Protein AF-A0A4W5KIM9-F1 (afdb_monomer_lite)

pLDDT: mean 91.87, std 4.57, range [69.06, 97.0]

Structure (mmCIF, N/CA/C/O backbone):
data_AF-A0A4W5KIM9-F1
#
_entry.id   AF-A0A4W5KIM9-F1
#
loop_
_atom_site.group_PDB
_atom_site.id
_atom_site.type_symbol
_atom_site.label_atom_id
_atom_site.label_alt_id
_atom_site.label_comp_id
_atom_site.label_asym_id
_atom_site.label_entity_id
_atom_site.label_seq_id
_atom_site.pdbx_PDB_ins_code
_atom_site.Cartn_x
_atom_site.Cartn_y
_atom_site.Cartn_z
_atom_site.occupancy
_atom_site.B_iso_or_equiv
_atom_site.auth_seq_id
_atom_site.auth_comp_id
_atom_site.auth_asym_id
_atom_site.auth_atom_id
_atom_site.pdbx_PDB_model_num
ATOM 1 N N . MET A 1 1 ? -14.658 0.986 12.873 1.00 90.44 1 MET A N 1
ATOM 2 C CA . MET A 1 1 ? -14.468 2.381 12.448 1.00 90.44 1 MET A CA 1
ATOM 3 C C . MET A 1 1 ? -13.044 2.777 12.763 1.00 90.44 1 MET A C 1
ATOM 5 O O . MET A 1 1 ? -12.528 2.376 13.801 1.00 90.44 1 MET A O 1
ATOM 9 N N . PHE A 1 2 ? -12.437 3.522 11.852 1.00 94.19 2 PHE A N 1
ATOM 10 C CA . PHE A 1 2 ? -11.139 4.162 12.004 1.00 94.19 2 PHE A CA 1
ATOM 11 C C . PHE A 1 2 ? -11.433 5.642 12.257 1.00 94.19 2 PHE A C 1
ATOM 13 O O . PHE A 1 2 ? -11.840 6.353 11.340 1.00 94.19 2 PHE A O 1
ATOM 20 N N . LYS A 1 3 ? -11.369 6.063 13.524 1.00 92.31 3 LYS A N 1
ATOM 21 C CA . LYS A 1 3 ? -11.966 7.300 14.043 1.00 92.31 3 LYS A CA 1
ATOM 22 C C . LYS A 1 3 ? -13.452 7.386 13.659 1.00 92.31 3 LYS A C 1
ATOM 24 O O . LYS A 1 3 ? -14.233 6.531 14.082 1.00 92.31 3 LYS A O 1
ATOM 29 N N . ASP A 1 4 ? -13.816 8.338 12.804 1.00 90.81 4 ASP A N 1
ATOM 30 C CA . ASP A 1 4 ? -15.190 8.588 12.353 1.00 90.81 4 ASP A CA 1
ATOM 31 C C . ASP A 1 4 ? -15.518 7.899 11.016 1.00 90.81 4 ASP A C 1
ATOM 33 O O . ASP A 1 4 ? -16.652 7.941 10.541 1.00 90.81 4 ASP A O 1
ATOM 37 N N . GLN A 1 5 ? -14.548 7.204 10.411 1.00 94.31 5 GLN A N 1
ATOM 38 C CA . GLN A 1 5 ? -14.732 6.532 9.129 1.00 94.31 5 GLN A CA 1
ATOM 39 C C . GLN A 1 5 ? -15.106 5.059 9.303 1.00 94.31 5 GLN A C 1
ATOM 41 O O . GLN A 1 5 ? -14.460 4.285 10.020 1.00 94.31 5 GLN A O 1
ATOM 46 N N . LYS A 1 6 ? -16.167 4.640 8.609 1.00 94.31 6 LYS A N 1
ATOM 47 C CA . LYS A 1 6 ? -16.538 3.223 8.497 1.00 94.31 6 LYS A CA 1
ATOM 48 C C . LYS A 1 6 ? -15.494 2.484 7.657 1.00 94.31 6 LYS A C 1
ATOM 50 O O . LYS A 1 6 ? -14.909 3.072 6.761 1.00 94.31 6 LYS A O 1
ATOM 55 N N . CYS A 1 7 ? -15.276 1.203 7.947 1.00 95.25 7 CYS A N 1
ATOM 56 C CA . CYS A 1 7 ? -14.516 0.303 7.077 1.00 95.25 7 CYS A CA 1
ATOM 57 C C . CYS A 1 7 ? -15.475 -0.630 6.335 1.00 95.25 7 CYS A C 1
ATOM 59 O O . CYS A 1 7 ? -16.557 -0.931 6.845 1.00 95.25 7 CYS A O 1
ATOM 61 N N . THR A 1 8 ? -15.078 -1.112 5.158 1.00 97.00 8 THR A N 1
ATOM 62 C CA . THR A 1 8 ? -15.859 -2.113 4.422 1.00 97.00 8 THR A CA 1
ATOM 63 C C . THR A 1 8 ? -15.736 -3.455 5.137 1.00 97.00 8 THR A C 1
ATOM 65 O O . THR A 1 8 ? -14.664 -4.063 5.131 1.00 97.00 8 THR A O 1
ATOM 68 N N . TYR A 1 9 ? -16.811 -3.909 5.781 1.00 95.31 9 TYR A N 1
ATOM 69 C CA . TYR A 1 9 ? -16.853 -5.219 6.432 1.00 95.31 9 TYR A CA 1
ATOM 70 C C . TYR A 1 9 ? -16.571 -6.337 5.425 1.00 95.31 9 TYR A C 1
ATOM 72 O O . TYR A 1 9 ? -17.097 -6.316 4.315 1.00 95.31 9 TYR A O 1
ATOM 80 N N . HIS A 1 10 ? -15.762 -7.316 5.829 1.00 96.06 10 HIS A N 1
ATOM 81 C CA . HIS A 1 10 ? -15.475 -8.488 5.012 1.00 96.06 10 HIS A CA 1
ATOM 82 C C . HIS A 1 10 ? -16.055 -9.755 5.639 1.00 96.06 10 HIS A C 1
ATOM 84 O O . HIS A 1 10 ? -16.920 -10.400 5.055 1.00 96.06 10 HIS A O 1
ATOM 90 N N . ARG A 1 11 ? -15.567 -10.152 6.820 1.00 96.25 11 ARG A N 1
ATOM 91 C CA . ARG A 1 11 ? -16.042 -11.354 7.524 1.00 96.25 11 ARG A CA 1
AT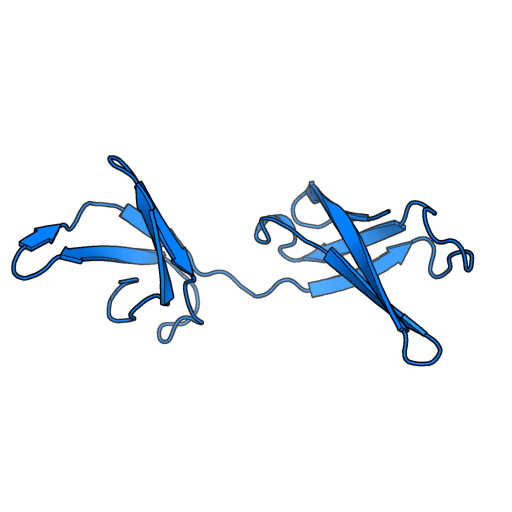OM 92 C C . ARG A 1 11 ? -15.689 -11.303 9.015 1.00 96.25 11 ARG A C 1
ATOM 94 O O . ARG A 1 11 ? -14.805 -10.547 9.420 1.00 96.25 11 ARG A O 1
ATOM 101 N N . ARG A 1 12 ? -16.351 -12.135 9.819 1.00 94.62 12 ARG A N 1
ATOM 102 C CA . ARG A 1 12 ? -16.138 -12.272 11.267 1.00 94.62 12 ARG A CA 1
ATOM 103 C C . ARG A 1 12 ? -15.932 -13.740 11.638 1.00 94.62 12 ARG A C 1
ATOM 105 O O . ARG A 1 12 ? -16.690 -14.591 11.184 1.00 94.62 12 ARG A O 1
ATOM 112 N N . GLY A 1 13 ? -14.958 -14.009 12.501 1.00 94.12 13 GLY A N 1
ATOM 113 C CA . GLY A 1 13 ? -14.809 -15.266 13.236 1.00 94.12 13 GLY A CA 1
ATOM 114 C C . GLY A 1 13 ? -15.135 -15.090 14.722 1.00 94.12 13 GLY A C 1
ATOM 115 O O . GLY A 1 13 ? -15.410 -13.982 15.178 1.00 94.12 13 GLY A O 1
ATOM 116 N N . GLY A 1 14 ? -15.078 -16.169 15.507 1.00 93.06 14 GLY A N 1
ATOM 117 C CA . GLY A 1 14 ? -15.397 -16.115 16.944 1.00 93.06 14 GLY A CA 1
ATOM 118 C C . GLY A 1 14 ? -14.537 -15.130 17.753 1.00 93.06 14 GLY A C 1
ATOM 119 O O . GLY A 1 14 ? -15.003 -14.602 18.757 1.00 93.06 14 GLY A O 1
ATOM 120 N N . GLN A 1 15 ? -13.312 -14.842 17.296 1.00 90.75 15 GLN A N 1
ATOM 121 C CA . GLN A 1 15 ? -12.345 -13.983 17.998 1.00 90.75 15 GLN A CA 1
ATOM 122 C C . GLN A 1 15 ? -11.789 -12.830 17.150 1.00 90.75 15 GLN A C 1
ATOM 124 O O . GLN A 1 15 ? -10.928 -12.088 17.614 1.00 90.75 15 GLN A O 1
ATOM 129 N N . TRP A 1 16 ? -12.240 -12.665 15.905 1.00 91.44 16 TRP A N 1
ATOM 130 C CA . TRP A 1 16 ? -11.651 -11.686 14.992 1.00 91.44 16 TRP A CA 1
ATOM 131 C C . TRP A 1 16 ? -12.678 -11.127 14.010 1.00 91.44 16 TRP A C 1
ATOM 133 O O . TRP A 1 16 ? -13.675 -11.766 13.675 1.00 91.44 16 TRP A O 1
ATOM 143 N N . ILE A 1 17 ? -12.417 -9.914 13.530 1.00 92.62 17 ILE A N 1
ATOM 144 C CA . ILE A 1 17 ? -13.181 -9.247 12.475 1.00 92.62 17 ILE A CA 1
ATOM 145 C C . ILE A 1 17 ? -12.181 -8.797 11.417 1.00 92.62 17 ILE A C 1
ATOM 147 O O . ILE A 1 17 ? -11.146 -8.225 11.746 1.00 92.62 17 ILE A O 1
ATOM 151 N N . THR A 1 18 ? -12.505 -9.028 10.149 1.00 94.94 18 THR A N 1
ATOM 152 C CA . THR A 1 18 ? -11.755 -8.492 9.014 1.00 94.94 18 THR A CA 1
ATOM 153 C C . THR A 1 18 ? -12.599 -7.431 8.323 1.00 94.94 18 THR A C 1
ATOM 155 O O . THR A 1 18 ? -13.755 -7.675 7.963 1.00 94.94 18 THR A O 1
ATOM 158 N N . CYS A 1 19 ? -12.015 -6.257 8.112 1.00 95.25 19 CYS A N 1
ATOM 159 C CA . CYS A 1 19 ? -12.580 -5.215 7.268 1.00 95.25 19 CYS A CA 1
ATOM 160 C C . CYS A 1 19 ? -11.472 -4.495 6.497 1.00 95.25 19 CYS A C 1
ATOM 162 O O . CYS A 1 19 ? -10.313 -4.519 6.904 1.00 95.25 19 CYS A O 1
ATOM 164 N N . ARG A 1 20 ? -11.837 -3.857 5.384 1.00 95.69 20 ARG A N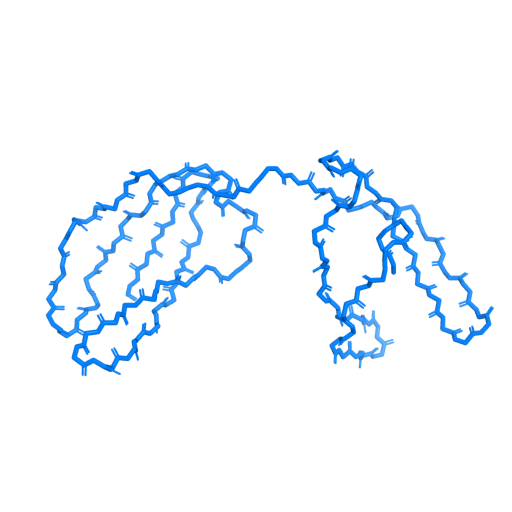 1
ATOM 165 C CA . ARG A 1 20 ? -10.933 -3.037 4.574 1.00 95.69 20 ARG A CA 1
ATOM 166 C C . ARG A 1 20 ? -11.090 -1.569 4.962 1.00 95.69 20 ARG A C 1
ATOM 168 O O . ARG A 1 20 ? -12.202 -1.037 4.884 1.00 95.69 20 ARG A O 1
ATOM 175 N N . SER A 1 21 ? -10.006 -0.937 5.406 1.00 94.94 21 SER A N 1
ATOM 176 C CA . SER A 1 21 ? -9.949 0.511 5.636 1.00 94.94 21 SER A CA 1
ATOM 177 C C . SER A 1 21 ? -10.094 1.280 4.316 1.00 94.94 21 SER A C 1
ATOM 179 O O . SER A 1 21 ? -9.934 0.728 3.228 1.00 94.94 21 SER A O 1
ATOM 181 N N . HIS A 1 22 ? -10.447 2.557 4.419 1.00 95.31 22 HIS A N 1
ATOM 182 C CA . HIS A 1 22 ? -10.494 3.485 3.288 1.00 95.31 22 HIS A CA 1
ATOM 183 C C . HIS A 1 22 ? -9.415 4.553 3.467 1.00 95.31 22 HIS A C 1
ATOM 185 O O . HIS A 1 22 ? -8.792 4.616 4.523 1.00 95.31 22 HIS A O 1
ATOM 191 N N . ALA A 1 23 ? -9.227 5.406 2.459 1.00 94.50 23 ALA A N 1
ATOM 192 C CA . ALA A 1 23 ? -8.379 6.584 2.591 1.00 94.50 23 ALA A CA 1
ATOM 193 C C . ALA A 1 23 ? -8.805 7.431 3.802 1.00 94.50 23 ALA A C 1
ATOM 195 O O . ALA A 1 23 ? -10.002 7.636 4.038 1.00 94.50 23 ALA A O 1
ATOM 196 N N . SER A 1 24 ? -7.826 7.907 4.568 1.00 95.06 24 SER A N 1
ATOM 197 C CA . SER A 1 24 ? -8.061 8.747 5.741 1.00 95.06 24 SER A CA 1
ATOM 198 C C . SER A 1 24 ? -8.550 10.133 5.331 1.00 95.06 24 SER A C 1
ATOM 200 O O . SER A 1 24 ? -7.903 10.815 4.542 1.00 95.06 24 SER A O 1
ATOM 202 N N . LEU A 1 25 ? -9.654 10.590 5.921 1.00 93.25 25 LEU A N 1
ATOM 203 C CA . LEU A 1 25 ? -10.108 11.982 5.800 1.00 93.25 25 LEU A CA 1
ATOM 204 C C . LEU A 1 25 ? -9.287 12.944 6.668 1.00 93.25 25 LEU A C 1
ATOM 206 O O . LEU A 1 25 ? -9.396 14.152 6.507 1.00 93.25 25 LEU A O 1
ATOM 210 N N . GLN A 1 26 ? -8.495 12.414 7.602 1.00 92.00 26 GLN A N 1
ATOM 211 C CA . GLN A 1 26 ? -7.658 13.196 8.515 1.00 92.00 26 GLN A CA 1
ATOM 212 C C . GLN A 1 26 ? -6.210 13.317 8.017 1.00 92.00 26 GLN A C 1
ATOM 214 O O . GLN A 1 26 ? -5.379 13.901 8.705 1.00 92.00 26 GLN A O 1
ATOM 219 N N . GLY A 1 27 ? -5.899 12.741 6.851 1.00 94.31 27 GLY A N 1
ATOM 220 C CA . GLY A 1 27 ? -4.532 12.601 6.362 1.00 94.31 27 GLY A CA 1
ATOM 221 C C . GLY A 1 27 ? -3.739 11.538 7.126 1.00 94.31 27 GLY A C 1
ATOM 222 O O . GLY A 1 27 ? -4.311 10.583 7.666 1.00 94.31 27 GLY A O 1
ATOM 223 N N . TYR A 1 28 ? -2.419 11.704 7.131 1.00 95.94 28 TYR A N 1
ATOM 224 C CA . TYR A 1 28 ? -1.473 10.788 7.762 1.00 95.94 28 TYR A CA 1
ATOM 225 C C . TYR A 1 28 ? -1.482 10.900 9.291 1.00 95.94 28 TYR A C 1
ATOM 227 O O . TYR A 1 28 ? -1.790 11.946 9.863 1.00 95.94 28 TYR A O 1
ATOM 235 N N . GLY A 1 29 ? -1.106 9.810 9.954 1.00 96.19 29 GLY A N 1
ATOM 236 C CA . GLY A 1 29 ? -0.969 9.702 11.397 1.00 96.19 29 GLY A CA 1
ATOM 237 C C . GLY A 1 29 ? -1.931 8.707 12.039 1.00 96.19 29 GLY A C 1
ATOM 238 O O . GLY A 1 29 ? -2.660 7.950 11.393 1.00 96.19 29 GLY A O 1
ATOM 239 N N . ASN A 1 30 ? -1.901 8.703 13.368 1.00 96.19 30 ASN A N 1
ATOM 240 C CA . ASN A 1 30 ? -2.614 7.734 14.185 1.00 96.19 30 ASN A CA 1
ATOM 241 C C . ASN A 1 30 ? -4.099 8.085 14.349 1.00 96.19 30 ASN A C 1
ATOM 243 O O . ASN A 1 30 ? -4.462 9.190 14.753 1.00 96.19 30 ASN A O 1
ATOM 247 N N . VAL A 1 31 ? -4.962 7.092 14.145 1.00 95.00 31 VAL A N 1
ATOM 248 C CA . VAL A 1 31 ? -6.399 7.156 14.418 1.00 95.00 31 VAL A CA 1
ATOM 249 C C . VAL A 1 31 ? -6.815 6.080 15.414 1.00 95.00 31 VAL A C 1
ATOM 251 O O . VAL A 1 31 ? -6.262 4.981 15.436 1.00 95.00 31 VAL A O 1
ATOM 254 N N . SER A 1 32 ? -7.817 6.373 16.240 1.00 94.06 32 SER A N 1
ATOM 255 C CA . SER A 1 32 ? -8.400 5.380 17.144 1.00 94.06 32 SER A CA 1
ATOM 256 C C . SER A 1 32 ? -9.237 4.359 16.374 1.00 94.06 32 SER A C 1
ATOM 258 O O . SER A 1 32 ? -9.899 4.690 15.389 1.00 94.06 32 SER A O 1
ATOM 260 N N . VAL A 1 33 ? -9.251 3.109 16.829 1.00 94.06 33 VAL A N 1
ATOM 261 C CA . VAL A 1 33 ? -10.100 2.061 16.253 1.00 94.06 33 VAL A CA 1
ATOM 262 C C . VAL A 1 33 ? -11.239 1.742 17.212 1.00 94.06 33 VAL A C 1
ATOM 264 O O . VAL A 1 33 ? -11.031 1.439 18.384 1.00 94.06 33 VAL A O 1
ATOM 267 N N . SER A 1 34 ? -12.468 1.778 16.704 1.00 93.00 34 SER A N 1
ATOM 268 C CA . SER A 1 34 ? -13.662 1.417 17.470 1.00 93.00 34 SER A CA 1
ATOM 269 C C . SER A 1 34 ? -14.516 0.406 16.717 1.00 93.00 34 SER A C 1
ATOM 271 O O . SER A 1 34 ? -14.603 0.428 15.488 1.00 93.00 34 SER A O 1
ATOM 273 N N . VAL A 1 35 ? -15.171 -0.496 17.439 1.00 92.38 35 VAL A N 1
ATOM 274 C CA . VAL A 1 35 ? -16.092 -1.484 16.868 1.00 92.38 35 VAL A CA 1
ATOM 275 C C . VAL A 1 35 ? -17.446 -1.296 17.529 1.00 92.38 35 VAL A C 1
ATOM 277 O O . VAL A 1 35 ? -17.538 -1.242 18.748 1.00 92.38 35 VAL A O 1
ATOM 280 N N . THR A 1 36 ? -18.500 -1.168 16.730 1.00 90.94 36 THR A N 1
ATOM 281 C CA . THR A 1 36 ? -19.876 -1.092 17.232 1.00 90.94 36 THR A CA 1
ATOM 282 C C . THR A 1 36 ? -20.656 -2.260 16.645 1.00 90.94 36 THR A C 1
ATOM 284 O O . THR A 1 36 ? -20.617 -2.458 15.431 1.00 90.94 36 THR A O 1
ATOM 287 N N . VAL A 1 37 ? -21.306 -3.044 17.503 1.00 88.69 37 VAL A N 1
ATOM 288 C CA . VAL A 1 37 ? -22.176 -4.169 17.137 1.00 88.69 37 VAL A CA 1
ATOM 289 C C . VAL A 1 37 ? -23.518 -3.916 17.806 1.00 88.69 37 VAL A C 1
ATOM 291 O O . VAL A 1 37 ? -23.596 -3.846 19.032 1.00 88.69 37 VAL A O 1
ATOM 294 N N . ASP A 1 38 ? -24.556 -3.717 17.000 1.00 88.88 38 ASP A N 1
ATOM 295 C CA . ASP A 1 38 ? -25.875 -3.272 17.450 1.00 88.88 38 ASP A CA 1
ATOM 296 C C . ASP A 1 38 ? -25.781 -2.001 18.314 1.00 88.88 38 ASP A C 1
ATOM 298 O O . ASP A 1 38 ? -25.418 -0.933 17.819 1.00 88.88 38 ASP A O 1
ATOM 302 N N . LYS A 1 39 ? -26.077 -2.113 19.614 1.00 89.69 39 LYS A N 1
ATOM 303 C CA . LYS A 1 39 ? -25.992 -1.019 20.594 1.00 89.69 39 LYS A CA 1
ATOM 304 C C . LYS A 1 39 ? -24.717 -1.061 21.443 1.00 89.69 39 LYS A C 1
ATOM 306 O O . LYS A 1 39 ? -24.481 -0.145 22.226 1.00 89.69 39 LYS A O 1
ATOM 311 N N . ALA A 1 40 ? -23.900 -2.105 21.315 1.00 88.38 40 ALA A N 1
ATOM 312 C CA . ALA A 1 40 ? -22.662 -2.251 22.067 1.00 88.38 40 ALA A CA 1
ATOM 313 C C . ALA A 1 40 ? -21.498 -1.599 21.313 1.00 88.38 40 ALA A C 1
ATOM 315 O O . ALA A 1 40 ? -21.257 -1.889 20.139 1.00 88.38 40 ALA A O 1
ATOM 316 N N . ARG A 1 41 ? -20.739 -0.743 22.002 1.00 86.12 41 ARG A N 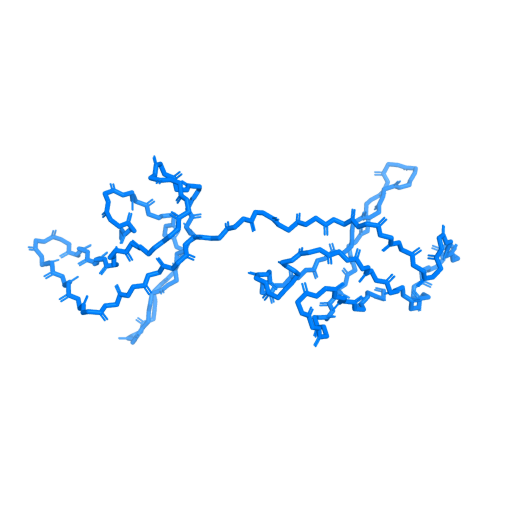1
ATOM 317 C CA . ARG A 1 41 ? -19.550 -0.081 21.456 1.00 86.12 41 ARG A CA 1
ATOM 318 C C . ARG A 1 41 ? -18.311 -0.510 22.230 1.00 86.12 41 ARG A C 1
ATOM 320 O O . ARG A 1 41 ? -18.199 -0.264 23.424 1.00 86.12 41 ARG A O 1
ATOM 327 N N . ILE A 1 42 ? -17.367 -1.114 21.521 1.00 85.44 42 ILE A N 1
ATOM 328 C CA . ILE A 1 42 ? -16.059 -1.511 22.031 1.00 85.44 42 ILE A CA 1
ATOM 329 C C . ILE A 1 42 ? -15.039 -0.491 21.528 1.00 85.44 42 ILE A C 1
ATOM 331 O O . ILE A 1 42 ? -14.824 -0.337 20.323 1.00 85.44 42 ILE A O 1
ATOM 335 N N . GLN A 1 43 ? -14.410 0.205 22.467 1.00 79.88 43 GLN A N 1
ATOM 336 C CA . GLN A 1 43 ? -13.256 1.065 22.231 1.00 79.88 43 GLN A CA 1
ATOM 337 C C . GLN A 1 43 ? -12.122 0.536 23.099 1.00 79.88 43 GLN A C 1
ATOM 339 O O . GLN A 1 43 ? -12.237 0.516 24.320 1.00 79.88 43 GLN A O 1
ATOM 344 N N . LYS A 1 44 ? -11.064 0.045 22.457 1.00 79.38 44 LYS A N 1
ATOM 345 C CA . LYS A 1 44 ? -9.788 -0.263 23.111 1.00 79.38 44 LYS A CA 1
ATOM 346 C C . LYS A 1 44 ? -8.790 0.835 22.752 1.00 79.38 44 LYS A C 1
ATOM 348 O O . LYS A 1 44 ? -8.999 1.530 21.758 1.00 79.38 44 LYS A O 1
ATOM 353 N N . ASP A 1 45 ? -7.684 0.921 23.489 1.00 85.19 45 ASP A N 1
ATOM 354 C CA . ASP A 1 45 ? -6.498 1.701 23.098 1.00 85.19 45 ASP A CA 1
ATOM 355 C C . ASP A 1 45 ? -5.759 1.033 21.923 1.00 85.19 45 ASP A C 1
ATOM 357 O O . ASP A 1 45 ? -4.591 0.665 21.993 1.00 85.19 45 ASP A O 1
ATOM 361 N N . LEU A 1 46 ? -6.480 0.827 20.821 1.00 90.75 46 LEU A N 1
ATOM 362 C CA . LEU A 1 46 ? -5.939 0.368 19.554 1.00 90.75 46 LEU A CA 1
ATOM 363 C C . LEU A 1 46 ? -5.849 1.566 18.615 1.00 90.75 46 LEU A C 1
ATOM 365 O O . LEU A 1 46 ? -6.857 2.224 18.329 1.00 90.75 46 LEU A O 1
ATOM 369 N N . LYS A 1 47 ? -4.640 1.820 18.120 1.00 93.56 47 LYS A N 1
ATOM 370 C CA . LYS A 1 47 ? -4.369 2.847 17.118 1.00 93.56 47 LYS A CA 1
ATOM 371 C C . LYS A 1 47 ? -4.044 2.192 15.783 1.00 93.56 47 LYS A C 1
ATOM 373 O O . LYS A 1 47 ? -3.426 1.132 15.742 1.00 93.56 47 LYS A O 1
ATOM 378 N N . PHE A 1 48 ? -4.496 2.821 14.710 1.00 94.69 48 PHE A N 1
ATOM 379 C CA . PHE A 1 48 ? -4.111 2.499 13.344 1.00 94.69 48 PHE A CA 1
ATOM 380 C C . PHE A 1 48 ? -3.429 3.721 12.749 1.00 94.69 48 PHE A C 1
ATOM 382 O O . PHE A 1 48 ? -3.957 4.825 12.865 1.00 94.69 48 PHE A O 1
ATOM 389 N N . GLU A 1 49 ? -2.280 3.532 12.123 1.00 95.94 49 GLU A N 1
ATOM 390 C CA . GLU A 1 49 ? -1.520 4.618 11.524 1.00 95.94 49 GLU A CA 1
ATOM 391 C C . GLU A 1 49 ? -1.727 4.635 10.012 1.00 95.94 49 GLU A C 1
ATOM 393 O O . GLU A 1 49 ? -1.491 3.641 9.329 1.00 95.94 49 GLU A O 1
ATOM 398 N N . TYR A 1 50 ? -2.196 5.769 9.497 1.00 96.75 50 TYR A N 1
ATOM 399 C CA . TYR A 1 50 ? -2.155 6.050 8.069 1.00 96.75 50 TYR A CA 1
ATOM 400 C C . TYR A 1 50 ? -0.813 6.679 7.736 1.00 96.75 50 TYR A C 1
ATOM 402 O O . TYR A 1 50 ? -0.427 7.670 8.350 1.00 96.75 50 TYR A O 1
ATOM 410 N N . VAL A 1 51 ? -0.128 6.135 6.744 1.00 96.31 51 VAL A N 1
ATOM 411 C CA . VAL A 1 51 ? 1.143 6.671 6.262 1.00 96.31 51 VAL A CA 1
ATOM 412 C C . VAL A 1 51 ? 1.024 7.064 4.796 1.00 96.31 51 VAL A C 1
ATOM 414 O O . VAL A 1 51 ? -0.027 6.872 4.182 1.00 96.31 51 VAL A O 1
ATOM 417 N N . GLU A 1 52 ? 2.089 7.647 4.265 1.00 96.38 52 GLU A N 1
ATOM 418 C CA . GLU A 1 52 ? 2.185 8.030 2.862 1.00 96.38 52 GLU A CA 1
ATOM 419 C C . GLU A 1 52 ? 2.104 6.819 1.923 1.00 96.38 52 GLU A C 1
ATOM 421 O O . GLU A 1 52 ? 2.589 5.728 2.238 1.00 96.38 52 GLU A O 1
ATOM 426 N N . ASP A 1 53 ? 1.490 7.032 0.759 1.00 96.06 53 ASP A N 1
ATOM 427 C CA . ASP A 1 53 ? 1.312 6.001 -0.261 1.00 96.06 53 ASP A CA 1
ATOM 428 C C . ASP A 1 53 ? 2.664 5.429 -0.740 1.00 96.06 53 ASP A C 1
ATOM 430 O O . ASP A 1 53 ? 3.679 6.136 -0.768 1.00 96.06 53 ASP A O 1
ATOM 434 N N . PRO A 1 54 ? 2.711 4.141 -1.132 1.00 96.25 54 PRO A N 1
ATOM 435 C CA . PRO A 1 54 ? 3.929 3.540 -1.651 1.00 96.25 54 PRO A CA 1
ATOM 436 C C . PRO A 1 54 ? 4.249 4.080 -3.046 1.00 96.25 54 PRO A C 1
ATOM 438 O O . PRO A 1 54 ? 3.354 4.253 -3.876 1.00 96.25 54 PRO A O 1
ATOM 441 N N . THR A 1 55 ? 5.533 4.269 -3.345 1.00 96.62 55 THR A N 1
ATOM 442 C CA . THR A 1 55 ? 5.985 4.647 -4.693 1.00 96.62 55 THR A CA 1
ATOM 443 C C . THR A 1 55 ? 6.877 3.572 -5.292 1.00 96.62 55 THR A C 1
ATOM 445 O O . THR A 1 55 ? 7.628 2.912 -4.579 1.00 96.62 55 THR A O 1
ATOM 448 N N . ILE A 1 56 ? 6.802 3.396 -6.613 1.00 96.19 56 ILE A N 1
ATOM 449 C CA . ILE A 1 56 ? 7.707 2.532 -7.377 1.00 96.19 56 ILE A CA 1
ATOM 450 C C . ILE A 1 56 ? 8.689 3.435 -8.117 1.00 96.19 56 ILE A C 1
ATOM 452 O O . ILE A 1 56 ? 8.271 4.331 -8.846 1.00 96.19 56 ILE A O 1
ATOM 456 N N . ILE A 1 57 ? 9.982 3.183 -7.935 1.00 96.62 57 ILE A N 1
ATOM 457 C CA . ILE A 1 57 ? 11.067 3.969 -8.532 1.00 96.62 57 ILE A CA 1
ATOM 458 C C . ILE A 1 57 ? 11.739 3.188 -9.660 1.00 96.62 57 ILE A C 1
ATOM 460 O O . ILE A 1 57 ? 11.988 3.751 -10.723 1.00 96.62 57 ILE A O 1
ATOM 464 N N . LYS A 1 58 ? 12.042 1.901 -9.448 1.00 95.62 58 LYS A N 1
ATOM 465 C CA . LYS A 1 58 ? 12.760 1.085 -10.435 1.00 95.62 58 LYS A CA 1
ATOM 466 C C . LYS A 1 58 ? 12.310 -0.374 -10.414 1.00 95.62 58 LYS A C 1
ATOM 468 O O . LYS A 1 58 ? 11.954 -0.904 -9.361 1.00 95.62 58 LYS A O 1
ATOM 473 N N . LEU A 1 59 ? 12.373 -1.019 -11.579 1.00 94.75 59 LEU A N 1
ATOM 474 C CA . LEU A 1 59 ? 12.287 -2.469 -11.739 1.00 94.75 59 LEU A CA 1
ATOM 475 C C . LEU A 1 59 ? 13.600 -2.987 -12.337 1.00 94.75 59 LEU A C 1
ATOM 477 O O . LEU A 1 59 ? 14.117 -2.404 -13.280 1.00 94.75 59 LEU A O 1
ATOM 481 N N . GLU A 1 60 ? 14.149 -4.063 -11.784 1.00 94.69 60 GLU A N 1
ATOM 482 C CA . GLU A 1 60 ? 15.389 -4.680 -12.259 1.00 94.69 60 GLU A CA 1
ATOM 483 C C . GLU A 1 60 ? 15.241 -6.213 -12.285 1.00 94.69 60 GLU A C 1
ATOM 485 O O . GLU A 1 60 ? 15.047 -6.813 -11.222 1.00 94.69 60 GLU A O 1
ATOM 490 N N . PRO A 1 61 ? 15.348 -6.868 -13.454 1.00 95.06 61 PRO A N 1
ATOM 491 C CA . PRO A 1 61 ? 15.520 -6.268 -14.781 1.00 95.06 61 PRO A CA 1
ATOM 492 C C . PRO A 1 61 ? 14.260 -5.531 -15.280 1.00 95.06 61 PRO A C 1
ATOM 494 O O . PRO A 1 61 ? 13.141 -5.848 -14.884 1.00 95.06 61 PRO A O 1
ATOM 497 N N . GLU A 1 62 ? 14.435 -4.588 -16.214 1.00 94.00 62 GLU A N 1
ATOM 498 C CA . GLU A 1 62 ? 13.334 -3.881 -16.912 1.00 94.00 62 GLU A CA 1
ATOM 499 C C . GLU A 1 62 ? 12.683 -4.719 -18.032 1.00 94.00 62 GLU A C 1
ATOM 501 O O . GLU A 1 62 ? 11.928 -4.221 -18.867 1.00 94.00 62 GLU A O 1
ATOM 506 N N . TRP A 1 63 ? 12.985 -6.014 -18.070 1.00 91.88 63 TRP A N 1
ATOM 507 C CA . TRP A 1 63 ? 12.515 -6.949 -19.079 1.00 91.88 63 TRP A CA 1
ATOM 508 C C . TRP A 1 63 ? 12.207 -8.303 -18.447 1.00 91.88 63 TRP A C 1
ATOM 510 O O . TRP A 1 63 ? 12.683 -8.648 -17.370 1.00 91.88 63 TRP A O 1
ATOM 520 N N . SER A 1 64 ? 11.398 -9.090 -19.144 1.00 92.62 64 SER A N 1
ATOM 521 C CA . SER A 1 64 ? 11.127 -10.483 -18.811 1.00 92.62 64 SER A CA 1
ATOM 522 C C . SER A 1 64 ? 10.801 -11.239 -20.095 1.00 92.62 64 SER A C 1
ATOM 524 O O . SER A 1 64 ? 10.583 -10.640 -21.152 1.00 92.62 64 SER A O 1
ATOM 526 N N . ILE A 1 65 ? 10.780 -12.562 -20.016 1.00 91.38 65 ILE A N 1
ATOM 527 C CA . ILE A 1 65 ? 10.375 -13.428 -21.123 1.00 91.38 65 ILE A CA 1
ATOM 528 C C . ILE A 1 65 ? 8.851 -13.569 -21.167 1.00 91.38 65 ILE A C 1
ATOM 530 O O . ILE A 1 65 ? 8.171 -13.394 -20.159 1.00 91.38 65 ILE A O 1
ATOM 534 N N . PHE A 1 66 ? 8.296 -13.931 -22.327 1.00 89.38 66 PHE A N 1
ATOM 535 C CA . PHE A 1 66 ? 6.843 -14.075 -22.502 1.00 89.38 66 PHE A CA 1
ATOM 536 C C . PHE A 1 66 ? 6.206 -15.062 -21.509 1.00 89.38 66 PHE A C 1
ATOM 538 O O . PHE A 1 66 ? 5.081 -14.856 -21.061 1.00 89.38 66 PHE A O 1
ATOM 545 N N . SER A 1 67 ? 6.932 -16.119 -21.138 1.00 89.00 67 SER A N 1
ATOM 546 C CA . SER A 1 67 ? 6.491 -17.086 -20.129 1.00 89.00 67 SER A CA 1
ATOM 547 C C . SER A 1 67 ? 6.528 -16.553 -18.692 1.00 89.00 67 SER A C 1
ATOM 549 O O . SER A 1 67 ? 6.029 -17.232 -17.802 1.00 89.00 67 SER A O 1
ATOM 551 N N . GLY A 1 68 ? 7.105 -15.373 -18.447 1.00 89.00 68 GLY A N 1
ATOM 552 C CA . GLY A 1 68 ? 7.253 -14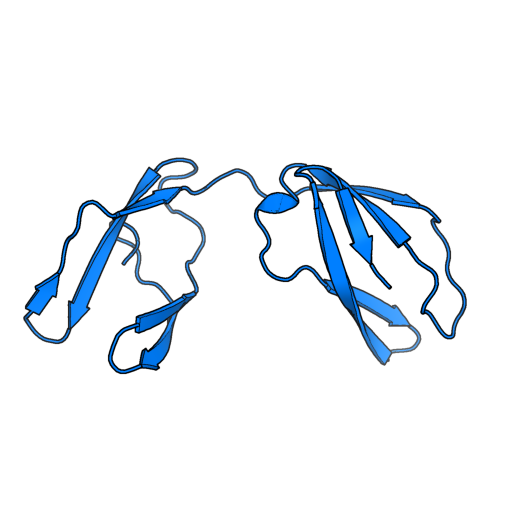.790 -17.117 1.00 89.00 68 GLY A CA 1
ATOM 553 C C . GLY A 1 68 ? 8.288 -15.518 -16.256 1.00 89.00 68 GLY A C 1
ATOM 554 O O . GLY A 1 68 ? 9.301 -16.001 -16.766 1.00 89.00 68 GLY A O 1
ATOM 555 N N . ASN A 1 69 ? 8.040 -15.560 -14.944 1.00 84.88 69 ASN A N 1
ATOM 556 C CA . ASN A 1 69 ? 8.840 -16.240 -13.915 1.00 84.88 69 ASN A CA 1
ATOM 557 C C . ASN A 1 69 ? 10.306 -15.784 -13.792 1.00 84.88 69 ASN A C 1
ATOM 559 O O . ASN A 1 69 ? 11.088 -16.397 -13.063 1.00 84.88 69 ASN A O 1
ATOM 563 N N . THR A 1 70 ? 10.690 -14.711 -14.480 1.00 89.88 70 THR A N 1
ATOM 564 C CA . THR A 1 70 ? 11.995 -14.075 -14.283 1.00 89.88 70 THR A CA 1
ATOM 565 C C . THR A 1 70 ? 11.927 -13.270 -12.986 1.00 89.88 70 THR A C 1
ATOM 567 O O . THR A 1 70 ? 11.020 -12.447 -12.869 1.00 89.88 70 THR A O 1
ATOM 570 N N . PRO A 1 71 ? 12.831 -13.480 -12.010 1.00 90.31 71 PRO A N 1
ATOM 571 C CA . PRO A 1 71 ? 12.818 -12.696 -10.782 1.00 90.31 71 PRO A CA 1
ATOM 572 C C . PRO A 1 71 ? 12.992 -11.209 -11.086 1.00 90.31 71 PRO A C 1
ATOM 574 O O . PRO A 1 71 ? 13.958 -10.826 -11.744 1.00 90.31 71 PRO A O 1
ATOM 577 N N . VAL A 1 72 ? 12.082 -10.381 -10.575 1.00 93.00 72 VAL A N 1
ATOM 578 C CA . VAL A 1 72 ? 12.145 -8.921 -10.706 1.00 93.00 72 VAL A CA 1
ATOM 579 C C . VAL A 1 72 ? 12.292 -8.299 -9.327 1.00 93.00 72 VAL A C 1
ATOM 581 O O . VAL A 1 72 ? 11.522 -8.575 -8.406 1.00 93.00 72 VAL A O 1
ATOM 584 N N . THR A 1 73 ? 13.286 -7.435 -9.184 1.00 93.94 73 THR A N 1
ATOM 585 C CA . THR A 1 73 ? 13.484 -6.596 -8.006 1.00 93.94 73 THR A CA 1
ATOM 586 C C . THR A 1 73 ? 12.823 -5.255 -8.250 1.00 93.94 73 THR A C 1
ATOM 588 O O . THR A 1 73 ? 13.166 -4.551 -9.194 1.00 93.94 73 THR A O 1
ATOM 591 N N . VAL A 1 74 ? 11.876 -4.897 -7.392 1.00 94.75 74 VAL A N 1
ATOM 592 C CA . VAL A 1 74 ? 11.201 -3.600 -7.424 1.00 94.75 74 VAL A CA 1
ATOM 593 C C . VAL A 1 74 ? 11.740 -2.765 -6.278 1.00 94.75 74 VAL A C 1
ATOM 595 O O . VAL A 1 74 ? 11.744 -3.243 -5.144 1.00 94.75 74 VAL A O 1
ATOM 598 N N . THR A 1 75 ? 12.178 -1.538 -6.554 1.00 95.88 75 THR A N 1
ATOM 599 C CA . THR A 1 75 ? 12.607 -0.580 -5.527 1.00 95.88 75 THR A CA 1
ATOM 600 C C . THR A 1 75 ? 11.722 0.659 -5.502 1.00 95.88 75 THR A C 1
ATOM 602 O O . THR A 1 75 ? 11.123 1.034 -6.514 1.00 95.88 75 THR A O 1
ATOM 605 N N . GLY A 1 76 ? 11.608 1.285 -4.331 1.00 96.50 76 GLY A N 1
ATOM 606 C CA . GLY A 1 76 ? 10.609 2.316 -4.080 1.00 96.50 76 GLY A CA 1
ATOM 607 C C . GLY A 1 76 ? 10.609 2.861 -2.652 1.00 96.50 76 GLY A C 1
ATOM 608 O O . GLY A 1 76 ? 11.601 2.743 -1.931 1.00 96.50 76 GLY A O 1
ATOM 609 N N . THR A 1 77 ? 9.480 3.432 -2.236 1.00 96.62 77 THR A N 1
ATOM 610 C CA . THR A 1 77 ? 9.239 3.907 -0.861 1.00 96.62 77 THR A CA 1
ATOM 611 C C . THR A 1 77 ? 7.984 3.275 -0.268 1.00 96.62 77 THR A C 1
ATOM 613 O O . THR A 1 77 ? 7.065 2.922 -1.007 1.00 96.62 77 THR A O 1
ATOM 616 N N . ASN A 1 78 ? 7.946 3.146 1.063 1.00 95.31 78 ASN A N 1
ATOM 617 C CA . ASN A 1 78 ? 6.822 2.611 1.850 1.00 95.31 78 ASN A CA 1
ATOM 618 C C . ASN A 1 78 ? 6.292 1.265 1.340 1.00 95.31 78 ASN A C 1
ATOM 620 O O . ASN A 1 78 ? 5.106 0.960 1.402 1.00 95.31 78 ASN A O 1
ATOM 624 N N . LEU A 1 79 ? 7.180 0.437 0.811 1.00 95.06 79 LEU A N 1
ATOM 625 C CA . LEU A 1 79 ? 6.851 -0.872 0.285 1.00 95.06 79 LEU A CA 1
ATOM 626 C C . LEU A 1 79 ? 6.553 -1.860 1.449 1.00 95.06 79 LEU A C 1
ATOM 628 O O . LEU A 1 79 ? 5.858 -2.854 1.335 1.00 95.06 79 LEU A O 1
ATOM 632 N N . ASP A 1 80 ? 6.955 -1.629 2.679 1.00 92.00 80 ASP A N 1
ATOM 633 C CA . ASP A 1 80 ? 6.557 -2.511 3.788 1.00 92.00 80 ASP A CA 1
ATOM 634 C C . ASP A 1 80 ? 5.060 -2.456 4.159 1.00 92.00 80 ASP A C 1
ATOM 636 O O . ASP A 1 80 ? 4.549 -3.390 4.779 1.00 92.00 80 ASP A O 1
ATOM 640 N N . ILE A 1 81 ? 4.322 -1.431 3.721 1.00 93.56 81 ILE A N 1
ATOM 641 C CA . ILE A 1 81 ? 2.939 -1.197 4.173 1.00 93.56 81 ILE A CA 1
ATOM 642 C C . ILE A 1 81 ? 1.884 -2.003 3.406 1.00 93.56 81 ILE A C 1
ATOM 644 O O . ILE A 1 81 ? 0.727 -2.087 3.830 1.00 93.56 81 ILE A O 1
ATOM 648 N N . ILE A 1 82 ? 2.259 -2.613 2.278 1.00 91.19 82 ILE A N 1
ATOM 649 C CA . ILE A 1 82 ? 1.363 -3.469 1.494 1.00 91.19 82 ILE A CA 1
ATOM 650 C C . ILE A 1 82 ? 1.537 -4.921 1.935 1.00 91.19 82 ILE A C 1
ATOM 652 O O . ILE A 1 82 ? 2.582 -5.535 1.749 1.00 91.19 82 ILE A O 1
ATOM 656 N N . GLN A 1 83 ? 0.464 -5.502 2.475 1.00 90.12 83 GLN A N 1
ATOM 657 C CA . GLN A 1 83 ? 0.469 -6.866 3.022 1.00 90.12 83 GLN A CA 1
ATOM 658 C C . GLN A 1 83 ? 0.587 -7.965 1.954 1.00 90.12 83 GLN A C 1
ATOM 660 O O . GLN A 1 83 ? 1.001 -9.084 2.250 1.00 90.12 83 GLN A O 1
ATOM 665 N N . SER A 1 84 ? 0.150 -7.694 0.724 1.00 91.12 84 SER A N 1
ATOM 666 C CA . SER A 1 84 ? 0.147 -8.670 -0.374 1.00 91.12 84 SER A CA 1
ATOM 667 C C . SER A 1 84 ? 0.339 -7.957 -1.716 1.00 91.12 84 SER A C 1
ATOM 669 O O . SER A 1 84 ? -0.638 -7.748 -2.441 1.00 91.12 84 SER A O 1
ATOM 671 N N . PRO A 1 85 ? 1.569 -7.509 -2.026 1.00 92.44 85 PRO A N 1
ATOM 672 C CA . PRO A 1 85 ? 1.863 -6.847 -3.289 1.00 92.44 85 PRO A CA 1
ATOM 673 C C . PRO A 1 85 ? 1.770 -7.834 -4.459 1.00 92.44 85 PRO A C 1
ATOM 675 O O . PRO A 1 85 ? 2.109 -9.012 -4.335 1.00 92.44 85 PRO A O 1
ATOM 678 N N . LEU A 1 86 ? 1.304 -7.340 -5.606 1.00 92.69 86 LEU A N 1
ATOM 679 C CA . LEU A 1 86 ? 1.116 -8.119 -6.828 1.00 92.69 86 LEU A CA 1
ATOM 680 C C . LEU A 1 86 ? 1.668 -7.339 -8.021 1.00 92.69 86 LEU A C 1
ATOM 682 O O . LEU A 1 86 ? 1.440 -6.133 -8.126 1.00 92.69 86 LEU A O 1
ATOM 686 N N . ILE A 1 87 ? 2.329 -8.031 -8.947 1.00 91.62 87 ILE A N 1
ATOM 687 C CA . ILE A 1 87 ? 2.681 -7.486 -10.261 1.00 91.62 87 ILE A CA 1
ATOM 688 C C . ILE A 1 87 ? 1.564 -7.848 -11.232 1.00 91.62 87 ILE A C 1
ATOM 690 O O . ILE A 1 87 ? 1.182 -9.011 -11.345 1.00 91.62 87 ILE A O 1
ATOM 694 N N . ARG A 1 88 ? 1.036 -6.845 -11.936 1.00 93.25 88 ARG A N 1
ATOM 695 C CA . ARG A 1 88 ? -0.010 -7.008 -12.948 1.00 93.25 88 ARG A CA 1
A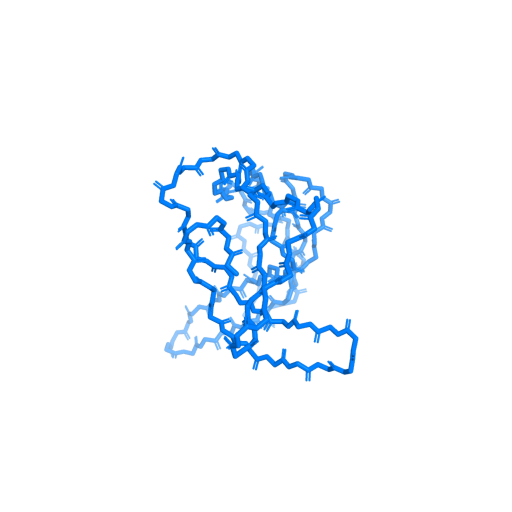TOM 696 C C . ARG A 1 88 ? 0.547 -6.625 -14.311 1.00 93.25 88 ARG A C 1
ATOM 698 O O . ARG A 1 88 ? 0.987 -5.492 -14.487 1.00 93.25 88 ARG A O 1
ATOM 705 N N . ALA A 1 89 ? 0.486 -7.543 -15.270 1.00 92.75 89 ALA A N 1
ATOM 706 C CA . ALA A 1 89 ? 0.891 -7.304 -16.652 1.00 92.75 89 ALA A CA 1
ATOM 707 C C . ALA A 1 89 ? -0.291 -7.536 -17.597 1.00 92.75 89 ALA A C 1
ATOM 709 O O . ALA A 1 89 ? -1.093 -8.449 -17.398 1.00 92.75 89 ALA A O 1
ATOM 710 N N . LYS A 1 90 ? -0.409 -6.706 -18.638 1.00 94.56 90 LYS A N 1
ATOM 711 C CA . LYS A 1 90 ? -1.451 -6.833 -19.662 1.00 94.56 90 LYS A CA 1
ATOM 712 C C . LYS A 1 90 ? -0.820 -6.852 -21.048 1.00 94.56 90 LYS A C 1
ATOM 714 O O . LYS A 1 90 ? -0.177 -5.886 -21.443 1.00 94.56 90 LYS A O 1
ATOM 719 N N . TYR A 1 91 ? -1.048 -7.928 -21.796 1.00 92.88 91 TYR A N 1
ATOM 720 C CA . TYR A 1 91 ? -0.526 -8.113 -23.149 1.00 92.88 91 TYR A CA 1
ATOM 721 C C . TYR A 1 91 ? -1.576 -8.785 -24.040 1.00 92.88 91 TYR A C 1
ATOM 723 O O . TYR A 1 91 ? -2.209 -9.759 -23.636 1.00 92.88 91 TYR A O 1
ATOM 731 N N . ASN A 1 92 ? -1.802 -8.252 -25.246 1.00 94.38 92 ASN A N 1
ATOM 732 C CA . ASN A 1 92 ? -2.812 -8.742 -26.200 1.00 94.38 92 ASN A CA 1
ATOM 733 C C . ASN A 1 92 ? -4.204 -8.982 -25.578 1.00 94.38 92 ASN A C 1
ATOM 735 O O . ASN A 1 92 ? -4.864 -9.984 -25.844 1.00 94.38 92 ASN A O 1
ATOM 739 N N . GLY A 1 93 ? -4.639 -8.079 -24.693 1.00 93.81 93 GLY A N 1
ATOM 740 C CA . GLY A 1 93 ? -5.935 -8.176 -24.013 1.00 93.81 93 GLY A CA 1
ATOM 741 C C . GLY A 1 93 ? -6.011 -9.229 -22.901 1.00 93.81 93 GLY A C 1
ATOM 742 O O . GLY A 1 93 ? -7.035 -9.299 -22.227 1.00 93.81 93 GLY A O 1
ATOM 743 N N . ARG A 1 94 ? -4.945 -10.002 -22.663 1.00 92.62 94 ARG A N 1
ATOM 744 C CA . ARG A 1 94 ? -4.832 -10.928 -21.532 1.00 92.62 94 ARG A CA 1
ATOM 745 C C . ARG A 1 94 ? -4.105 -10.263 -20.378 1.00 92.62 94 ARG A C 1
ATOM 747 O O . ARG A 1 94 ? -3.134 -9.540 -20.585 1.00 92.62 94 ARG A O 1
ATOM 754 N N . GLU A 1 95 ? -4.587 -10.527 -19.175 1.00 93.94 95 GLU A N 1
ATOM 755 C CA . GLU A 1 95 ? -4.014 -10.012 -17.942 1.00 93.94 95 GLU A CA 1
ATOM 756 C C . GLU A 1 95 ? -3.454 -11.163 -17.110 1.00 93.94 95 GLU A C 1
ATOM 758 O O . GLU A 1 95 ? -4.106 -12.198 -16.960 1.00 93.94 95 GLU A O 1
ATOM 763 N N . THR A 1 96 ? -2.249 -10.981 -16.581 1.00 90.94 96 THR A N 1
ATOM 764 C CA . THR A 1 96 ? -1.600 -11.916 -15.664 1.00 90.94 96 THR A CA 1
ATOM 765 C C . THR A 1 96 ? -1.240 -11.204 -14.371 1.00 90.94 96 THR A C 1
ATOM 767 O O . THR A 1 96 ? -0.935 -10.007 -14.354 1.00 90.94 96 THR A O 1
ATOM 770 N N . VAL A 1 97 ? -1.319 -11.948 -13.270 1.00 92.75 97 VAL A N 1
ATOM 771 C CA . VAL A 1 97 ? -1.032 -11.450 -11.929 1.00 92.75 97 VAL A CA 1
ATOM 772 C C . VAL A 1 97 ? -0.063 -12.401 -11.258 1.00 92.75 97 VAL A C 1
ATOM 774 O O . VAL A 1 97 ? -0.324 -13.598 -11.172 1.00 92.75 97 VAL A O 1
ATOM 777 N N . ASN A 1 98 ? 1.019 -11.827 -10.759 1.00 89.06 98 ASN A N 1
ATOM 778 C CA . ASN A 1 98 ? 2.148 -12.527 -10.187 1.00 89.06 98 ASN A CA 1
ATOM 779 C C . ASN A 1 98 ? 2.386 -12.045 -8.754 1.00 89.06 98 ASN A C 1
ATOM 781 O O . ASN A 1 98 ? 2.197 -10.865 -8.442 1.00 89.06 98 ASN A O 1
ATOM 785 N N . VAL A 1 99 ? 2.723 -12.974 -7.860 1.00 88.56 99 VAL A N 1
ATOM 786 C CA . VAL A 1 99 ? 2.813 -12.695 -6.422 1.00 88.56 99 VAL A CA 1
ATOM 787 C C . VAL A 1 99 ? 4.177 -12.113 -6.088 1.00 88.56 99 VAL A C 1
ATOM 789 O O . VAL A 1 99 ? 5.203 -12.625 -6.534 1.00 88.56 99 VAL A O 1
ATOM 792 N N . SER A 1 100 ? 4.184 -11.077 -5.252 1.00 88.75 100 SER A N 1
ATOM 793 C CA . SER A 1 100 ? 5.412 -10.463 -4.763 1.00 88.75 100 SER A CA 1
ATOM 794 C C . SER A 1 100 ? 5.601 -10.702 -3.271 1.00 88.75 100 SER A C 1
ATOM 796 O O . SER A 1 100 ? 4.649 -10.831 -2.500 1.00 88.75 100 SER A O 1
ATOM 798 N N . ARG A 1 101 ? 6.864 -10.738 -2.854 1.00 87.00 101 ARG A N 1
ATOM 799 C CA . ARG A 1 101 ? 7.274 -10.790 -1.458 1.00 87.00 101 ARG A CA 1
ATOM 800 C C . ARG A 1 101 ? 8.018 -9.522 -1.088 1.00 87.00 101 ARG A C 1
ATOM 802 O O . ARG A 1 101 ? 9.001 -9.150 -1.729 1.00 87.00 101 ARG A O 1
ATOM 809 N N . THR A 1 102 ? 7.596 -8.936 0.020 1.00 86.00 102 THR A N 1
ATOM 810 C CA . THR A 1 102 ? 8.277 -7.801 0.616 1.00 86.00 102 THR A CA 1
ATOM 811 C C . THR A 1 102 ? 9.605 -8.195 1.245 1.00 86.00 102 THR A C 1
ATOM 813 O O . THR A 1 102 ? 9.653 -9.163 2.001 1.00 86.00 102 THR A O 1
ATOM 816 N N . LEU A 1 103 ? 10.678 -7.460 0.938 1.00 82.06 103 LEU A N 1
ATOM 817 C CA . LEU A 1 103 ? 11.992 -7.668 1.555 1.00 82.06 103 LEU A CA 1
ATOM 818 C C . LEU A 1 103 ? 12.235 -6.641 2.651 1.00 82.06 103 LEU A C 1
ATOM 820 O O . LEU A 1 103 ? 12.584 -6.997 3.770 1.00 82.06 103 LEU A O 1
ATOM 824 N N . ASN A 1 104 ? 12.064 -5.365 2.311 1.00 85.12 104 ASN A N 1
ATOM 825 C CA . ASN A 1 104 ? 12.290 -4.230 3.195 1.00 85.12 104 ASN A CA 1
ATOM 826 C C . ASN A 1 104 ? 11.381 -3.047 2.782 1.00 85.12 104 ASN A C 1
ATOM 828 O O . ASN A 1 104 ? 10.699 -3.148 1.755 1.00 85.12 104 ASN A O 1
ATOM 832 N N . PRO A 1 105 ? 11.369 -1.930 3.540 1.00 85.69 105 PRO A N 1
ATOM 833 C CA . PRO A 1 105 ? 10.522 -0.766 3.246 1.00 85.69 105 PRO A CA 1
ATOM 834 C C . PRO A 1 105 ? 10.731 -0.128 1.869 1.00 85.69 105 PRO A C 1
ATOM 836 O O . PRO A 1 105 ? 9.900 0.655 1.417 1.00 85.69 105 PRO A O 1
ATOM 839 N N . SER A 1 106 ? 11.827 -0.448 1.182 1.00 87.38 106 SER A N 1
ATOM 840 C CA . SER A 1 106 ? 12.188 0.138 -0.109 1.00 87.38 106 SER A CA 1
ATOM 841 C C . SER A 1 106 ? 12.353 -0.889 -1.224 1.00 87.38 106 SER A C 1
ATOM 843 O O . SER A 1 106 ? 12.718 -0.499 -2.331 1.00 87.38 106 SER A O 1
ATOM 845 N N . ALA A 1 107 ? 12.112 -2.181 -0.974 1.00 81.94 107 ALA A N 1
ATOM 846 C CA . ALA A 1 107 ? 12.340 -3.222 -1.969 1.00 81.94 107 ALA A CA 1
ATOM 847 C C . ALA A 1 107 ? 11.486 -4.480 -1.776 1.00 81.94 107 ALA A C 1
ATOM 849 O O . ALA A 1 107 ? 11.378 -5.019 -0.670 1.00 81.94 107 ALA A O 1
ATOM 850 N N . TRP A 1 108 ? 10.975 -5.010 -2.890 1.00 90.31 108 TRP A N 1
ATOM 851 C CA . TRP A 1 108 ? 10.249 -6.279 -2.985 1.00 90.31 108 TRP A CA 1
ATOM 852 C C . TRP A 1 108 ? 10.767 -7.141 -4.143 1.00 90.31 108 TRP A C 1
ATOM 854 O O . TRP A 1 108 ? 11.246 -6.618 -5.150 1.00 90.31 108 TRP A O 1
ATOM 864 N N . HIS A 1 109 ? 10.595 -8.460 -4.036 1.00 84.62 109 HIS A N 1
ATOM 865 C CA . HIS A 1 109 ? 10.805 -9.395 -5.144 1.00 8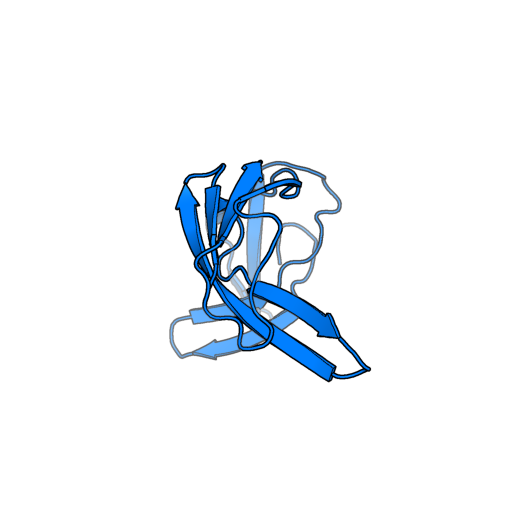4.62 109 HIS A CA 1
ATOM 866 C C . HIS A 1 109 ? 9.468 -9.869 -5.709 1.00 84.62 109 HIS A C 1
ATOM 868 O O . HIS A 1 109 ? 8.634 -10.375 -4.960 1.00 84.62 109 HIS A O 1
ATOM 874 N N . GLY A 1 110 ? 9.284 -9.744 -7.020 1.00 78.69 110 GLY A N 1
ATOM 875 C CA . GLY A 1 110 ? 8.204 -10.389 -7.765 1.00 78.69 110 GLY A CA 1
ATOM 876 C C . GLY A 1 110 ? 8.722 -11.535 -8.633 1.00 78.69 110 GLY A C 1
ATOM 877 O O . GLY A 1 110 ? 9.908 -11.573 -8.975 1.00 78.69 110 GLY A O 1
ATOM 878 N N . GLN A 1 111 ? 7.833 -12.468 -8.974 1.00 69.06 111 GLN A N 1
ATOM 879 C CA . GLN A 1 111 ? 8.086 -13.591 -9.887 1.00 69.06 111 GLN A CA 1
ATOM 880 C C . GLN A 1 111 ? 6.958 -13.696 -10.890 1.00 69.06 111 GLN A C 1
ATOM 882 O O . GLN A 1 111 ? 5.813 -13.766 -10.412 1.00 69.06 111 GLN A O 1
#

Organism: NCBI:txid62062

InterPro domains:
  IPR002909 IPT domain [PF01833] (54-99)
  IPR013783 Immunoglobulin-like fold [G3DSA:2.60.40.10] (1-55)
  IPR014756 Immunoglobulin E-set [SSF81296] (51-104)
  IPR031148 Plexin family [PTHR22625] (3-98)

Sequence (111 aa):
MFKDQKCTYHRRGGQWITCRSHASLQGYGNVSVSVTVDKARIQKDLKFEYVEDPTIIKLEPEWSIFSGNTPVTVTGTNLDIIQSPLIRAKYNGRETVNVSRTLNPSAWHGQ

Radius of gyration: 18.35 Å; chains: 1; bounding box: 42×30×49 Å

Foldseek 3Di:
DFAPDDFAWDDDDPPDTDTHDDADPVHWAKTFDWDDDPPDIDGDPDIDTDDDDKDWDDKPPPDADPVGPDKIKTFTAQPVVDPWDWDWDADPNDIDIWTWDDDDRTIIITD

Secondary structure (DSSP, 8-state):
-BTTB--EEEEE-SS-EEEE----TT-SEEEEEEEEETTEEEEEEEEEEE-PPPEEEEEESS---TT----EEEEEESGGG-SS-EEEEEETTEEEEEEEEEEETTEEEE-